Protein AF-Q9X3F8-F1 (afdb_monomer_lite)

Secondary structure (DSSP, 8-state):
-HHHHHTTTTSTT-HHHHHHHHHHHHHHHHHHHHHHHTT--HHHHHHHHHHHHGGGGS--

Radius of gyration: 16.51 Å; chains: 1; bounding box: 34×17×38 Å

Foldseek 3Di:
DVVCVVVVVCDPPCVVVVVVVVVVVVVVVVCVLVVLLVVVDPVNVVSVVVVVCVVVPDDD

Sequence (60 aa):
VFRVYLTGGFKKPRELTWVTGVILAVVTVSFGVTGYSLPWDQVGFWACKIVTGVPAAVPI

Structure (mmCIF, N/CA/C/O backbone):
data_AF-Q9X3F8-F1
#
_entry.id   AF-Q9X3F8-F1
#
loop_
_atom_site.group_PDB
_atom_site.id
_atom_site.type_symbol
_atom_site.label_atom_id
_atom_site.label_alt_id
_atom_site.label_comp_id
_atom_site.label_asym_id
_atom_site.label_entity_id
_atom_site.label_seq_id
_atom_site.pdbx_PDB_ins_code
_atom_site.Cartn_x
_atom_site.Cartn_y
_atom_site.Cartn_z
_atom_site.occupancy
_atom_site.B_iso_or_equiv
_atom_site.auth_seq_id
_atom_site.auth_comp_id
_atom_site.auth_asym_id
_atom_site.auth_atom_id
_atom_site.pdbx_PDB_model_num
ATOM 1 N N . VAL A 1 1 ? -0.291 -3.819 9.740 1.00 87.50 1 VAL A N 1
ATOM 2 C CA . VAL A 1 1 ? -1.566 -4.494 9.389 1.00 87.50 1 VAL A CA 1
ATOM 3 C C . VAL A 1 1 ? -1.812 -5.738 10.247 1.00 87.50 1 VAL A C 1
ATOM 5 O O . VAL A 1 1 ? -2.725 -5.690 11.060 1.00 87.50 1 VAL A O 1
ATOM 8 N N . PHE A 1 2 ? -0.976 -6.788 10.170 1.00 86.81 2 PHE A N 1
ATOM 9 C CA . PHE A 1 2 ? -1.190 -8.069 10.879 1.00 86.81 2 PHE A CA 1
ATOM 10 C C . PHE A 1 2 ? -1.473 -7.950 12.381 1.00 86.81 2 PHE A C 1
ATOM 12 O O . PHE A 1 2 ? -2.481 -8.467 12.845 1.00 86.81 2 PHE A O 1
ATOM 19 N N . ARG A 1 3 ? -0.653 -7.204 13.135 1.00 91.75 3 ARG A N 1
ATOM 20 C CA . ARG A 1 3 ? -0.891 -6.967 14.570 1.00 91.75 3 ARG A CA 1
ATOM 21 C C . ARG A 1 3 ? -2.281 -6.379 14.832 1.00 91.75 3 ARG A C 1
ATOM 23 O O . ARG A 1 3 ? -3.025 -6.918 15.632 1.00 91.75 3 ARG A O 1
ATOM 30 N N . VAL A 1 4 ? -2.623 -5.283 14.150 1.00 87.62 4 VAL A N 1
ATOM 31 C CA . VAL A 1 4 ? -3.886 -4.552 14.366 1.00 87.62 4 VAL A CA 1
ATOM 32 C C . VAL A 1 4 ? -5.093 -5.431 14.047 1.00 87.62 4 VAL A C 1
ATOM 34 O O . VAL A 1 4 ? -6.094 -5.368 14.757 1.00 87.62 4 VAL A O 1
ATOM 37 N N . TYR A 1 5 ? -4.979 -6.274 13.020 1.00 88.06 5 TYR A N 1
ATOM 38 C CA . TYR A 1 5 ? -6.024 -7.216 12.639 1.00 88.06 5 TYR A CA 1
ATOM 39 C C . TYR A 1 5 ? -6.185 -8.347 13.665 1.00 88.06 5 TYR A C 1
ATOM 41 O O . TYR A 1 5 ? -7.278 -8.557 14.185 1.00 88.06 5 TYR A O 1
ATOM 49 N N . LEU A 1 6 ? -5.090 -9.022 14.028 1.00 87.81 6 LEU A N 1
ATOM 50 C CA . LEU A 1 6 ? -5.117 -10.157 14.956 1.00 87.81 6 LEU A CA 1
ATOM 51 C C . LEU A 1 6 ? -5.511 -9.755 16.385 1.00 87.81 6 LEU A C 1
ATOM 53 O O . LEU A 1 6 ? -6.125 -10.547 17.091 1.00 87.81 6 LEU A O 1
ATOM 57 N N . THR A 1 7 ? -5.215 -8.523 16.812 1.00 88.69 7 THR A N 1
ATOM 58 C CA . THR A 1 7 ? -5.616 -8.018 18.137 1.00 88.69 7 THR A CA 1
ATOM 59 C C . THR A 1 7 ? -6.968 -7.297 18.135 1.00 88.69 7 THR A C 1
ATOM 61 O O . THR A 1 7 ? -7.338 -6.708 19.148 1.00 88.69 7 THR A O 1
ATOM 64 N N . GLY A 1 8 ? -7.694 -7.264 17.009 1.00 87.31 8 GLY A N 1
ATOM 65 C CA . GLY A 1 8 ? -8.985 -6.571 16.899 1.00 87.31 8 GLY A CA 1
ATOM 66 C C . GLY A 1 8 ? -8.916 -5.052 17.109 1.00 87.31 8 GLY A C 1
ATOM 67 O O . GLY A 1 8 ? -9.926 -4.429 17.432 1.00 87.31 8 GLY A O 1
ATOM 68 N N . GLY A 1 9 ? -7.740 -4.441 16.927 1.00 83.56 9 GLY A N 1
ATOM 69 C CA . GLY A 1 9 ? -7.476 -3.027 17.224 1.00 83.56 9 GLY A CA 1
ATOM 70 C C . GLY A 1 9 ? -8.155 -2.027 16.281 1.00 83.56 9 GLY A C 1
ATOM 71 O O . GLY A 1 9 ? -8.041 -0.825 16.499 1.00 83.56 9 GLY A O 1
ATOM 72 N N . PHE A 1 10 ? -8.847 -2.519 15.250 1.00 83.50 10 PHE A N 1
ATOM 73 C CA . PHE A 1 10 ? -9.644 -1.739 14.299 1.00 83.50 10 PHE A CA 1
ATOM 74 C C . PHE A 1 10 ? -11.097 -1.514 14.754 1.00 83.50 10 PHE A C 1
ATOM 76 O O . PHE A 1 10 ? -11.808 -0.726 14.139 1.00 83.50 10 PHE A O 1
ATOM 83 N N . LYS A 1 11 ? -11.555 -2.205 15.808 1.00 80.75 11 LYS A N 1
ATOM 84 C CA . LYS A 1 11 ? -12.923 -2.073 16.330 1.00 80.75 11 LYS A CA 1
ATOM 85 C C . LYS A 1 11 ? -13.138 -0.716 17.020 1.00 80.75 11 LYS A C 1
ATOM 87 O O . LYS A 1 11 ? -12.183 -0.051 17.438 1.00 80.75 11 LYS A O 1
ATOM 92 N N . LYS A 1 12 ? -14.408 -0.320 17.173 1.00 85.25 12 LYS A N 1
ATOM 93 C CA . LYS A 1 12 ? -14.828 0.889 17.902 1.00 85.25 12 LYS A CA 1
ATOM 94 C C . LYS A 1 12 ? -14.091 1.018 19.249 1.00 85.25 12 LYS A C 1
ATOM 96 O O . LYS A 1 12 ? -13.980 0.020 19.962 1.00 85.25 12 LYS A O 1
ATOM 101 N N . PRO A 1 13 ? -13.599 2.213 19.634 1.00 87.00 13 PRO A N 1
ATOM 102 C CA . PRO A 1 13 ? -13.713 3.524 18.974 1.00 87.00 13 PRO A CA 1
ATOM 103 C C . PRO A 1 13 ? -12.562 3.866 18.003 1.00 87.00 13 PRO A C 1
ATOM 105 O O . PRO A 1 13 ? -12.416 5.022 17.619 1.00 87.00 13 PRO A O 1
ATOM 108 N N . ARG A 1 14 ? -11.713 2.903 17.613 1.00 89.69 14 ARG A N 1
ATOM 109 C CA . ARG A 1 14 ? -10.463 3.156 16.858 1.00 89.69 14 ARG A CA 1
ATOM 110 C C . ARG A 1 14 ? -10.604 3.021 15.335 1.00 89.69 14 ARG A C 1
ATOM 112 O O . ARG A 1 14 ? -9.606 2.901 14.626 1.00 89.69 14 ARG A O 1
ATOM 119 N N . GLU A 1 15 ? -11.831 3.082 14.829 1.00 90.00 15 GLU A N 1
ATOM 120 C CA . GLU A 1 15 ? -12.153 2.924 13.404 1.00 90.00 15 GLU A CA 1
ATOM 121 C C . GLU A 1 15 ? -11.462 3.989 12.539 1.00 90.00 15 GLU A C 1
ATOM 123 O O . GLU A 1 15 ? -10.877 3.661 11.510 1.00 90.00 15 GLU A O 1
ATOM 128 N N . LEU A 1 16 ? -11.422 5.248 12.993 1.00 89.31 16 LEU A N 1
ATOM 129 C CA . LEU A 1 16 ? -10.729 6.322 12.269 1.00 89.31 16 LEU A CA 1
ATOM 130 C C . LEU A 1 16 ? -9.218 6.083 12.180 1.00 89.31 16 LEU A C 1
ATOM 132 O O . LEU A 1 16 ? -8.620 6.313 11.135 1.00 89.31 16 LEU A O 1
ATOM 136 N N . THR A 1 17 ? -8.592 5.562 13.239 1.00 90.69 17 THR A N 1
ATOM 137 C CA . THR A 1 17 ? -7.164 5.210 13.210 1.00 90.69 17 THR A CA 1
ATOM 138 C C . THR A 1 17 ? -6.887 4.091 12.207 1.00 90.69 17 THR A C 1
ATOM 140 O O . THR A 1 17 ? -5.851 4.103 11.541 1.00 90.69 17 THR A O 1
ATOM 143 N N . TRP A 1 18 ? -7.814 3.140 12.068 1.00 91.19 18 TRP A N 1
ATOM 144 C CA . TRP A 1 18 ? -7.723 2.100 11.048 1.00 91.19 18 TRP A CA 1
ATOM 145 C C . TRP A 1 18 ? -7.843 2.675 9.633 1.00 91.19 18 TRP A C 1
ATOM 147 O O . TRP A 1 18 ? -6.990 2.382 8.797 1.00 91.19 18 TRP A O 1
ATOM 157 N N . VAL A 1 19 ? -8.826 3.546 9.383 1.00 92.56 19 VAL A N 1
ATOM 158 C CA . VAL A 1 19 ? -9.007 4.219 8.083 1.00 92.56 19 VAL A CA 1
ATOM 159 C C . VAL A 1 19 ? -7.770 5.032 7.704 1.00 92.56 19 VAL A C 1
ATOM 161 O O . VAL A 1 19 ? -7.257 4.874 6.597 1.00 92.56 19 VAL A O 1
ATOM 164 N N . THR A 1 20 ? -7.218 5.822 8.627 1.00 93.81 20 THR A N 1
ATOM 165 C CA . THR A 1 20 ? -5.958 6.544 8.393 1.00 93.81 20 THR A CA 1
ATOM 166 C C . THR A 1 20 ? -4.813 5.585 8.065 1.00 93.81 20 THR A C 1
ATOM 168 O O . THR A 1 20 ? -4.028 5.852 7.160 1.00 93.81 20 THR A O 1
ATOM 171 N N . GLY A 1 21 ? -4.732 4.436 8.743 1.00 93.00 21 GLY A N 1
ATOM 172 C CA . GLY A 1 21 ? -3.751 3.394 8.433 1.00 93.00 21 GLY A CA 1
ATOM 173 C C . GLY A 1 21 ? -3.895 2.818 7.020 1.00 93.00 21 GLY A C 1
ATOM 174 O O . GLY A 1 21 ? -2.887 2.570 6.359 1.00 93.00 21 GLY A O 1
ATOM 175 N N . VAL A 1 22 ? -5.127 2.640 6.533 1.00 94.94 22 VAL A N 1
ATOM 176 C CA . VAL A 1 22 ? -5.398 2.193 5.156 1.00 94.94 22 VAL A CA 1
ATOM 177 C C . VAL A 1 22 ? -5.008 3.268 4.141 1.00 94.94 22 VAL A C 1
ATOM 179 O O . VAL A 1 22 ? -4.349 2.952 3.153 1.00 94.94 22 VAL A O 1
ATOM 182 N N . ILE A 1 23 ? -5.337 4.537 4.398 1.00 96.31 23 ILE A N 1
ATOM 183 C CA . ILE A 1 23 ? -4.930 5.657 3.533 1.00 96.31 23 ILE A CA 1
ATOM 184 C C . ILE A 1 23 ? -3.403 5.726 3.437 1.00 96.31 23 ILE A C 1
ATOM 186 O O . ILE A 1 23 ? -2.856 5.830 2.341 1.00 96.31 23 ILE A O 1
ATOM 190 N N . LEU A 1 24 ? -2.704 5.600 4.567 1.00 95.38 24 LEU A N 1
ATOM 191 C CA . LEU A 1 24 ? -1.243 5.559 4.587 1.00 95.38 24 LEU A CA 1
ATOM 192 C C . LEU A 1 24 ? -0.692 4.384 3.775 1.00 95.38 24 LEU A C 1
ATOM 194 O O . LEU A 1 24 ? 0.275 4.570 3.043 1.00 95.38 24 LEU A O 1
ATOM 198 N N . ALA A 1 25 ? -1.321 3.208 3.841 1.00 94.75 25 ALA A N 1
ATOM 199 C CA . ALA A 1 25 ? -0.916 2.066 3.027 1.00 94.75 25 ALA A CA 1
ATOM 200 C C . ALA A 1 25 ? -1.038 2.361 1.522 1.00 94.75 25 ALA A C 1
ATOM 202 O O . ALA A 1 25 ? -0.107 2.062 0.773 1.00 94.75 25 ALA A O 1
ATOM 203 N N . VAL A 1 26 ? -2.131 2.999 1.084 1.00 95.50 26 VAL A N 1
ATOM 204 C CA . VAL A 1 26 ? -2.305 3.423 -0.318 1.00 95.50 26 VAL A CA 1
ATOM 205 C C . VAL A 1 26 ? -1.218 4.418 -0.722 1.00 95.50 26 VAL A C 1
ATOM 207 O O . VAL A 1 26 ? -0.581 4.237 -1.755 1.00 95.50 26 VAL A O 1
ATOM 210 N N . VAL A 1 27 ? -0.944 5.425 0.111 1.00 96.25 27 VAL A N 1
ATOM 211 C CA . VAL A 1 27 ? 0.114 6.415 -0.151 1.00 96.25 27 VAL A CA 1
ATOM 212 C C . VAL A 1 27 ? 1.485 5.743 -0.270 1.00 96.25 27 VAL A C 1
ATOM 214 O O . VAL A 1 27 ? 2.224 6.038 -1.205 1.00 96.25 27 VAL A O 1
ATOM 217 N N . THR A 1 28 ? 1.825 4.808 0.622 1.00 95.75 28 THR A N 1
ATOM 218 C CA . THR A 1 28 ? 3.101 4.074 0.562 1.00 95.75 28 THR A CA 1
ATOM 219 C C . THR A 1 28 ? 3.238 3.255 -0.722 1.00 95.75 28 THR A C 1
ATOM 221 O O . THR A 1 28 ? 4.309 3.261 -1.327 1.00 95.75 28 THR A O 1
ATOM 224 N N . VAL A 1 29 ? 2.171 2.586 -1.174 1.00 94.06 29 VAL A N 1
ATOM 225 C CA . VAL A 1 29 ? 2.187 1.856 -2.453 1.00 94.06 29 VAL A CA 1
ATOM 226 C C . VAL A 1 29 ? 2.385 2.822 -3.619 1.00 94.06 29 VAL A C 1
ATOM 228 O O . VAL A 1 29 ? 3.232 2.563 -4.472 1.00 94.06 29 VAL A O 1
ATOM 231 N N . SER A 1 30 ? 1.683 3.958 -3.625 1.00 92.44 30 SER A N 1
ATOM 232 C CA . SER A 1 30 ? 1.862 4.991 -4.648 1.00 92.44 30 SER A CA 1
ATOM 233 C C . SER A 1 30 ? 3.308 5.482 -4.712 1.00 92.44 30 SER A C 1
ATOM 235 O O . SER A 1 30 ? 3.861 5.532 -5.804 1.00 92.44 30 SER A O 1
ATOM 237 N N . PHE A 1 31 ? 3.943 5.755 -3.565 1.00 92.06 31 PHE A N 1
ATOM 238 C CA . PHE A 1 31 ? 5.368 6.114 -3.490 1.00 92.06 31 PHE A CA 1
ATOM 239 C C . PHE A 1 31 ? 6.290 5.021 -4.043 1.00 92.06 31 PHE A C 1
ATOM 241 O O . PHE A 1 31 ? 7.273 5.334 -4.712 1.00 92.06 31 PHE A O 1
ATOM 248 N N . GLY A 1 32 ? 5.987 3.748 -3.777 1.00 90.62 32 GLY A N 1
ATOM 249 C CA . GL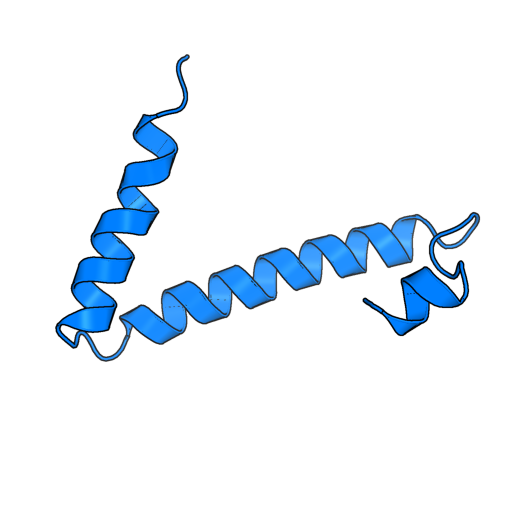Y A 1 32 ? 6.737 2.623 -4.332 1.00 90.62 32 GLY A CA 1
ATOM 250 C C . GLY A 1 32 ? 6.654 2.574 -5.857 1.00 90.62 32 GLY A C 1
ATOM 251 O O . GLY A 1 32 ? 7.679 2.421 -6.515 1.00 90.62 32 GLY A O 1
ATOM 252 N N . VAL A 1 33 ? 5.459 2.773 -6.419 1.00 90.06 33 VAL A N 1
ATOM 253 C CA . VAL A 1 33 ? 5.250 2.799 -7.875 1.00 90.06 33 VAL A CA 1
ATOM 254 C C . VAL A 1 33 ? 5.988 3.974 -8.517 1.00 90.06 33 VAL A C 1
ATOM 256 O O . VAL A 1 33 ? 6.736 3.755 -9.464 1.00 90.06 33 VAL A O 1
ATOM 259 N N . THR A 1 34 ? 5.852 5.202 -8.005 1.00 88.75 34 THR A N 1
ATOM 260 C CA . THR A 1 34 ? 6.571 6.357 -8.577 1.00 88.75 34 THR A CA 1
ATOM 261 C C . THR A 1 34 ? 8.081 6.252 -8.405 1.00 88.75 34 THR A C 1
ATOM 263 O O . THR A 1 34 ? 8.816 6.576 -9.335 1.00 88.75 34 THR A O 1
ATOM 266 N N . GLY A 1 35 ? 8.560 5.786 -7.250 1.00 88.69 35 GLY A N 1
ATO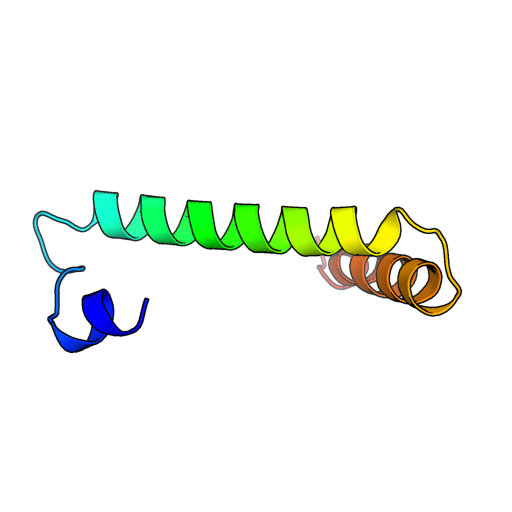M 267 C CA . GLY A 1 35 ? 9.989 5.591 -7.003 1.00 88.69 35 GLY A CA 1
ATOM 268 C C . GLY A 1 35 ? 10.606 4.513 -7.895 1.00 88.69 35 GLY A C 1
ATOM 269 O O . GLY A 1 35 ? 11.725 4.680 -8.372 1.00 88.69 35 GLY A O 1
ATOM 270 N N . TYR A 1 36 ? 9.865 3.440 -8.174 1.00 87.94 36 TYR A N 1
ATOM 271 C CA . TYR A 1 36 ? 10.307 2.369 -9.068 1.00 87.94 36 TYR A CA 1
ATOM 272 C C . TYR A 1 36 ? 10.502 2.841 -10.512 1.00 87.94 36 TYR A C 1
ATOM 274 O O . TYR A 1 36 ? 11.372 2.349 -11.223 1.00 87.94 36 TYR A O 1
ATOM 282 N N . SER A 1 37 ? 9.725 3.833 -10.936 1.00 84.06 37 SER A N 1
ATOM 283 C CA . SER A 1 37 ? 9.782 4.373 -12.292 1.00 84.06 37 SER A CA 1
ATOM 284 C C . SER A 1 37 ? 10.889 5.412 -12.504 1.00 84.06 37 SER A C 1
ATOM 286 O O . SER A 1 37 ? 11.170 5.760 -13.648 1.00 84.06 37 SER A O 1
ATOM 288 N N . LEU A 1 38 ? 11.526 5.915 -11.440 1.00 86.69 38 LEU A N 1
ATOM 289 C CA . LEU A 1 38 ? 12.518 6.999 -11.513 1.00 86.69 38 LEU A CA 1
ATOM 290 C C . LEU A 1 38 ? 13.822 6.649 -12.261 1.00 86.69 38 LEU A C 1
ATOM 292 O O . LEU A 1 38 ? 14.295 7.498 -13.015 1.00 86.69 38 LEU A O 1
ATOM 296 N N . PRO A 1 39 ? 14.421 5.452 -12.095 1.00 88.38 39 PRO A N 1
ATOM 297 C CA . PRO A 1 39 ? 15.649 5.073 -12.804 1.00 88.38 39 PRO A CA 1
ATOM 298 C C . PRO A 1 39 ? 15.488 4.939 -14.324 1.00 88.38 39 PRO A C 1
ATOM 300 O O . PRO A 1 39 ? 16.489 4.872 -15.033 1.00 88.38 39 PRO A O 1
ATOM 303 N N . TRP A 1 40 ? 14.242 4.896 -14.813 1.00 85.31 40 TRP A N 1
ATOM 304 C CA . TRP A 1 40 ? 13.891 4.756 -16.228 1.00 85.31 40 TRP A CA 1
ATOM 305 C C . TRP A 1 40 ? 14.565 3.564 -16.927 1.00 85.31 40 TRP A C 1
ATOM 307 O O . TRP A 1 40 ? 14.904 3.610 -18.111 1.00 85.31 40 TRP A O 1
ATOM 317 N N . ASP A 1 41 ? 14.760 2.478 -16.184 1.00 88.88 41 ASP A N 1
ATOM 318 C CA . ASP A 1 41 ? 15.220 1.208 -16.718 1.00 88.88 41 ASP A CA 1
ATOM 319 C C . ASP A 1 41 ? 14.088 0.502 -17.482 1.00 88.88 41 ASP A C 1
ATOM 321 O O . ASP A 1 41 ? 12.914 0.880 -17.415 1.00 88.88 41 ASP A O 1
ATOM 325 N N . GLN A 1 42 ? 14.429 -0.550 -18.233 1.00 87.56 42 GLN A N 1
ATOM 326 C CA . GLN A 1 42 ? 13.445 -1.271 -19.041 1.00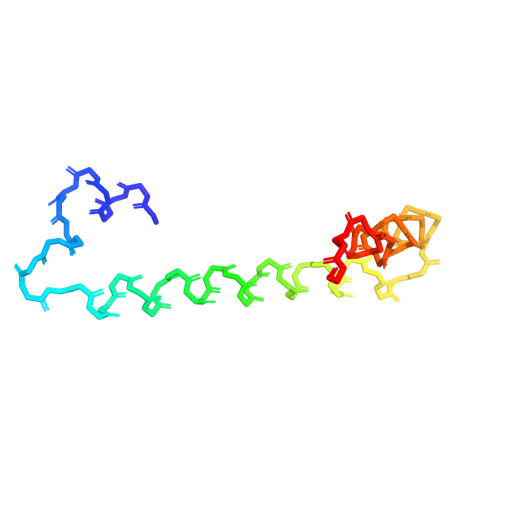 87.56 42 GLN A CA 1
ATOM 327 C C . GLN A 1 42 ? 12.279 -1.782 -18.182 1.00 87.56 42 GLN A C 1
ATOM 329 O O . GLN A 1 42 ? 11.128 -1.710 -18.609 1.00 87.56 42 GLN A O 1
ATOM 334 N N . VAL A 1 43 ? 12.544 -2.243 -16.958 1.00 88.06 43 VAL A N 1
ATOM 335 C CA . VAL A 1 43 ? 11.494 -2.779 -16.089 1.00 88.06 43 VAL A CA 1
ATOM 336 C C . VAL A 1 43 ? 10.605 -1.665 -15.528 1.00 88.06 43 VAL A C 1
ATOM 338 O O . VAL A 1 43 ? 9.379 -1.774 -15.629 1.00 88.06 43 VAL A O 1
ATOM 341 N N . GLY A 1 44 ? 11.182 -0.567 -15.027 1.00 85.62 44 GLY A N 1
ATOM 342 C CA . GLY A 1 44 ? 10.433 0.593 -14.539 1.00 85.62 44 GLY A CA 1
ATOM 343 C C . GLY A 1 44 ? 9.563 1.243 -15.617 1.00 85.62 44 GLY A C 1
ATOM 344 O O . GLY A 1 44 ? 8.390 1.542 -15.372 1.00 85.62 44 GLY A O 1
ATOM 345 N N . PHE A 1 45 ? 10.085 1.386 -16.840 1.00 88.31 45 PHE A N 1
ATOM 346 C CA . PHE A 1 45 ? 9.343 1.951 -17.970 1.00 88.31 45 PHE A CA 1
ATOM 347 C C . PHE A 1 45 ? 8.102 1.119 -18.333 1.00 88.31 45 PHE A C 1
ATOM 349 O O . PHE A 1 45 ? 6.988 1.650 -18.418 1.00 88.31 45 PHE A O 1
ATOM 356 N N . TRP A 1 46 ? 8.268 -0.196 -18.516 1.00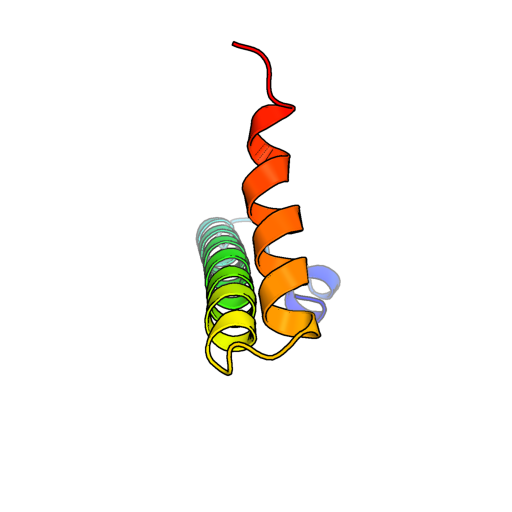 91.12 46 TRP A N 1
ATOM 357 C CA . TRP A 1 46 ? 7.155 -1.076 -18.887 1.00 91.12 46 TRP A CA 1
ATOM 358 C C . TRP A 1 46 ? 6.147 -1.252 -17.748 1.00 91.12 46 TRP A C 1
ATOM 360 O O . TRP A 1 46 ? 4.941 -1.264 -18.008 1.00 91.12 46 TRP A O 1
ATOM 370 N N . ALA A 1 47 ? 6.603 -1.295 -16.493 1.00 87.38 47 ALA A N 1
ATOM 371 C CA . ALA A 1 47 ? 5.716 -1.312 -15.332 1.00 87.38 47 ALA A CA 1
ATOM 372 C C . ALA A 1 47 ? 4.813 -0.066 -15.297 1.00 87.38 47 ALA A C 1
ATOM 374 O O . ALA A 1 47 ? 3.594 -0.184 -15.148 1.00 87.38 47 ALA A O 1
ATOM 375 N N . CYS A 1 48 ? 5.383 1.121 -15.531 1.00 88.38 48 CYS A N 1
ATOM 376 C CA . CYS A 1 48 ? 4.633 2.378 -15.598 1.00 88.38 48 CYS A CA 1
ATOM 377 C C . CYS A 1 48 ? 3.557 2.364 -16.694 1.00 88.38 48 CYS A C 1
ATOM 379 O O . CYS A 1 48 ? 2.420 2.794 -16.471 1.00 88.38 48 CYS A O 1
ATOM 381 N N . LYS A 1 49 ? 3.899 1.849 -17.881 1.00 88.81 49 LYS A N 1
ATOM 382 C CA . LYS A 1 49 ? 2.971 1.749 -19.017 1.00 88.81 49 LYS A CA 1
ATOM 383 C C . LYS A 1 49 ? 1.787 0.827 -18.729 1.00 88.81 49 LYS A C 1
ATOM 385 O O . LYS A 1 49 ? 0.674 1.152 -19.130 1.00 88.81 49 LYS A O 1
ATOM 390 N N . ILE A 1 50 ? 2.006 -0.284 -18.028 1.00 89.62 50 ILE A N 1
ATOM 391 C CA . ILE A 1 50 ? 0.930 -1.212 -17.655 1.00 89.62 50 ILE A CA 1
ATOM 392 C C . ILE A 1 50 ? 0.020 -0.570 -16.603 1.00 89.62 50 ILE A C 1
ATOM 394 O O . ILE A 1 50 ? -1.192 -0.523 -16.797 1.00 89.62 50 ILE A O 1
ATOM 398 N N . VAL A 1 51 ? 0.592 -0.020 -15.525 1.00 90.56 51 VAL A N 1
ATOM 399 C CA . VAL A 1 51 ? -0.178 0.572 -14.413 1.00 90.56 51 VAL A CA 1
ATOM 400 C C . VAL A 1 51 ? -1.063 1.729 -14.883 1.00 90.56 51 VAL A C 1
ATOM 402 O O . VAL A 1 51 ? -2.230 1.804 -14.505 1.00 90.56 51 VAL A O 1
ATOM 405 N N . THR A 1 52 ? -0.546 2.603 -15.748 1.00 89.38 52 THR A N 1
ATOM 406 C CA . THR A 1 52 ? -1.310 3.744 -16.291 1.00 89.38 52 THR A CA 1
ATOM 407 C C . THR A 1 52 ? -2.407 3.336 -17.277 1.00 89.38 52 THR A C 1
ATOM 409 O O . THR A 1 52 ? -3.330 4.114 -17.504 1.00 89.38 52 THR A O 1
ATOM 412 N N . GLY A 1 53 ? -2.348 2.122 -17.834 1.00 90.62 53 GLY A N 1
ATOM 413 C CA . GLY A 1 53 ? -3.386 1.575 -18.710 1.00 90.62 53 GLY A CA 1
ATOM 414 C C . GLY A 1 53 ? -4.578 0.962 -17.968 1.00 90.62 53 GLY A C 1
ATOM 415 O O . GLY A 1 53 ? -5.658 0.865 -18.543 1.00 90.62 53 GLY A O 1
ATOM 416 N N . VAL A 1 54 ? -4.422 0.581 -16.694 1.00 92.56 54 VAL A N 1
ATOM 417 C CA . VAL A 1 54 ? -5.479 -0.087 -15.905 1.00 92.56 54 VAL A CA 1
ATOM 418 C C . VAL A 1 54 ? -6.766 0.745 -15.776 1.00 92.56 54 VAL A C 1
ATOM 420 O O . VAL A 1 54 ? -7.842 0.175 -15.963 1.00 92.56 54 VAL A O 1
ATOM 423 N N . PRO A 1 55 ? -6.724 2.068 -15.512 1.00 91.75 55 PRO A N 1
ATOM 424 C CA . PRO A 1 55 ? -7.942 2.866 -15.359 1.00 91.75 55 PRO A CA 1
ATOM 425 C C . PRO A 1 55 ? -8.820 2.922 -16.615 1.00 91.75 55 PRO A C 1
ATOM 427 O O . PRO A 1 55 ? -10.018 3.151 -16.498 1.00 91.75 55 PRO A O 1
ATOM 430 N N . ALA A 1 56 ? -8.260 2.667 -17.804 1.00 90.50 56 ALA A N 1
ATOM 431 C CA . ALA A 1 56 ? -9.022 2.638 -19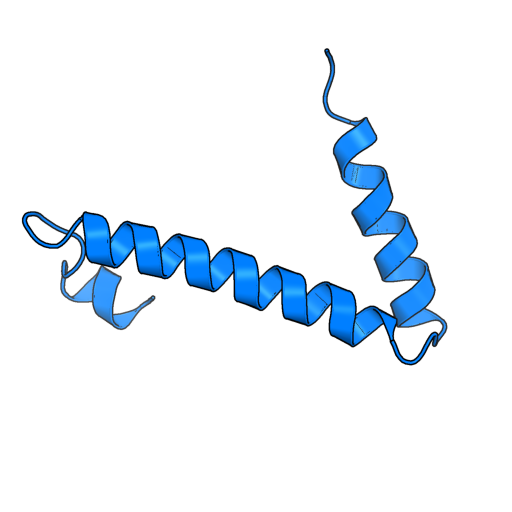.054 1.00 90.50 56 ALA A CA 1
ATOM 432 C C . ALA A 1 56 ? -10.032 1.476 -19.129 1.00 90.50 56 ALA A C 1
ATOM 434 O O . ALA A 1 56 ? -10.905 1.483 -19.992 1.00 90.50 56 ALA A O 1
ATOM 435 N N . ALA A 1 57 ? -9.931 0.485 -18.2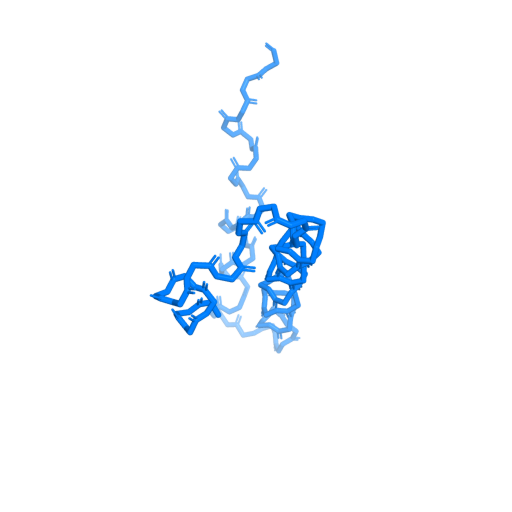36 1.00 93.69 57 ALA A N 1
ATOM 436 C CA . ALA A 1 57 ? -10.900 -0.603 -18.130 1.00 93.69 57 ALA A CA 1
ATOM 437 C C . ALA A 1 57 ? -12.197 -0.203 -17.397 1.00 93.69 57 ALA A C 1
ATOM 439 O O . ALA A 1 57 ? -13.153 -0.976 -17.411 1.00 93.69 57 ALA A O 1
ATOM 440 N N . VAL A 1 58 ? -12.240 0.960 -16.734 1.00 91.81 58 VAL A N 1
ATOM 441 C CA . VAL A 1 58 ? -13.419 1.418 -15.986 1.00 91.81 58 VAL A CA 1
ATOM 442 C C . VAL A 1 58 ? -14.393 2.111 -16.950 1.00 91.81 58 VAL A C 1
ATOM 444 O O . VAL A 1 58 ? -14.038 3.155 -17.501 1.00 91.81 58 VAL A O 1
ATOM 447 N N . PRO A 1 59 ? -15.602 1.561 -17.181 1.00 88.88 59 PRO A N 1
ATOM 448 C CA . PRO A 1 59 ? -16.611 2.212 -18.011 1.00 88.88 59 PRO A CA 1
ATOM 449 C C . PRO A 1 59 ? -17.211 3.429 -17.293 1.00 88.88 59 PRO A C 1
ATOM 451 O O . PRO A 1 59 ? -17.218 3.485 -16.060 1.00 88.88 59 PRO A O 1
ATOM 454 N N . ILE A 1 60 ? -17.717 4.385 -18.078 1.00 84.25 60 ILE A N 1
ATOM 455 C CA . ILE A 1 60 ? -18.491 5.534 -17.588 1.00 84.25 60 ILE A CA 1
ATOM 456 C C . ILE A 1 60 ? -19.973 5.195 -17.441 1.00 84.25 60 ILE A C 1
ATOM 458 O O . ILE A 1 60 ? -20.485 4.432 -18.292 1.00 84.25 60 ILE A O 1
#

pLDDT: mean 89.69, std 3.42, range [80.75, 96.31]